Protein AF-A0AAE5WHI9-F1 (afdb_monomer_lite)

Foldseek 3Di:
DEEEAEAEDEPPVPCVVVVVVVLVPDPDDRYYYHYHYD

Radius of gyration: 10.61 Å; chains: 1; bounding box: 29×9×27 Å

Secondary structure (DSSP, 8-state):
--EEEEEEESS-HHHHHHHHHHHHT-S---EEEEEEE-

pLDDT: mean 87.45, std 6.91, range [70.25, 95.44]

Sequence (38 aa):
MKFSIIIPFYQAEHHILVSLTSCLNQTYQNFEAIFIDD

InterPro domains:
  IPR001173 Glycosyltransferase 2-like [PF00535] (4-38)
  IPR029044 Nucleotide-diphospho-sugar transferases [G3DSA:3.90.550.10] (2-38)
  IPR029044 Nucleotide-diphospho-sugar transferases [SSF53448] (1-38)

Structure (mmCIF, N/CA/C/O backbone):
data_AF-A0AAE5WHI9-F1
#
_entry.id   AF-A0AAE5WHI9-F1
#
loop_
_atom_site.group_PDB
_atom_site.id
_atom_site.type_symbol
_atom_site.label_atom_id
_atom_site.label_alt_id
_atom_site.label_comp_id
_atom_site.label_asym_id
_atom_site.label_entity_id
_atom_site.label_seq_id
_atom_site.pdbx_PDB_ins_code
_atom_site.Cartn_x
_atom_site.Cartn_y
_atom_site.Cartn_z
_atom_site.occupancy
_atom_site.B_iso_or_equiv
_atom_site.auth_seq_id
_atom_site.auth_comp_id
_atom_site.auth_asym_id
_atom_site.auth_atom_id
_atom_site.pdbx_PDB_model_num
ATOM 1 N N . MET A 1 1 ? -16.658 -2.081 5.520 1.00 77.94 1 MET A N 1
ATOM 2 C CA . MET A 1 1 ? -16.725 -2.075 4.046 1.00 77.94 1 MET A CA 1
ATOM 3 C C . MET A 1 1 ? -15.326 -2.378 3.545 1.00 77.94 1 MET A C 1
ATOM 5 O O . MET A 1 1 ? -14.431 -1.611 3.854 1.00 77.94 1 MET A O 1
ATOM 9 N N . LYS A 1 2 ? -15.106 -3.539 2.924 1.00 86.00 2 LYS A N 1
ATOM 10 C CA . LYS A 1 2 ? -13.788 -3.918 2.394 1.00 86.00 2 LYS A CA 1
ATOM 11 C C . LYS A 1 2 ? -13.613 -3.272 1.017 1.00 86.00 2 LYS A C 1
ATOM 13 O O . LYS A 1 2 ? -14.579 -3.242 0.258 1.00 86.00 2 LYS A O 1
ATOM 18 N N . PHE A 1 3 ? -12.426 -2.758 0.720 1.00 91.25 3 PHE A N 1
ATOM 19 C CA . PHE A 1 3 ? -12.095 -2.190 -0.588 1.00 91.25 3 PHE A CA 1
ATOM 20 C C . PHE A 1 3 ? -10.735 -2.690 -1.076 1.00 91.25 3 PHE A C 1
ATOM 22 O O . PHE A 1 3 ? -9.940 -3.215 -0.293 1.00 91.25 3 PHE A O 1
ATOM 29 N N . SER A 1 4 ? -10.490 -2.524 -2.372 1.00 93.94 4 SER A N 1
ATOM 30 C CA . SER A 1 4 ? -9.298 -3.026 -3.052 1.00 93.94 4 SER A CA 1
ATOM 31 C C . SER A 1 4 ? -8.532 -1.855 -3.657 1.00 93.94 4 SER A C 1
ATOM 33 O O . SER A 1 4 ? -9.121 -0.988 -4.303 1.00 93.94 4 SER A O 1
ATOM 35 N N . ILE A 1 5 ? -7.224 -1.819 -3.425 1.00 91.50 5 ILE A N 1
ATOM 36 C CA . ILE A 1 5 ? -6.297 -0.815 -3.943 1.00 91.50 5 ILE A CA 1
ATOM 37 C C . ILE A 1 5 ? -5.506 -1.481 -5.068 1.00 91.50 5 ILE A C 1
ATOM 39 O O . ILE A 1 5 ? -4.802 -2.457 -4.824 1.00 91.50 5 ILE A O 1
ATOM 43 N N . ILE A 1 6 ? -5.626 -0.974 -6.293 1.00 92.62 6 ILE A N 1
ATOM 44 C CA . ILE A 1 6 ? -4.890 -1.490 -7.454 1.00 92.62 6 ILE A CA 1
ATOM 45 C C . ILE A 1 6 ? -3.767 -0.509 -7.778 1.00 92.62 6 ILE A C 1
ATOM 47 O O . ILE A 1 6 ? -4.027 0.676 -7.986 1.00 92.62 6 ILE A O 1
ATOM 51 N N . ILE A 1 7 ? -2.530 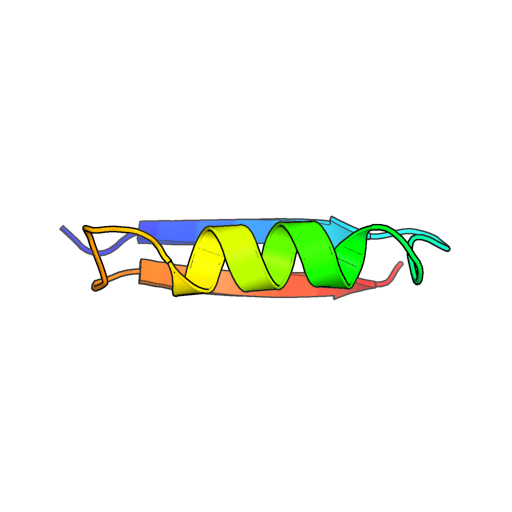-1.003 -7.799 1.00 90.31 7 ILE 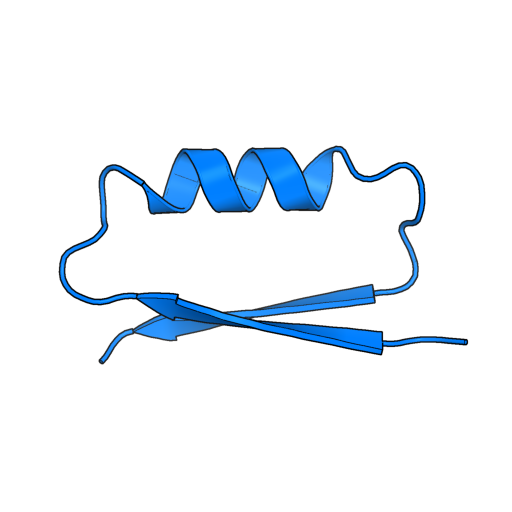A N 1
ATOM 52 C CA . ILE A 1 7 ? -1.327 -0.200 -8.027 1.00 90.31 7 ILE A CA 1
ATOM 53 C C . ILE A 1 7 ? -0.581 -0.796 -9.227 1.00 90.31 7 ILE A C 1
ATOM 55 O O . ILE A 1 7 ? 0.151 -1.775 -9.056 1.00 90.31 7 ILE A O 1
ATOM 59 N N . PRO A 1 8 ? -0.771 -0.246 -10.440 1.00 88.81 8 PRO A N 1
ATOM 60 C CA . PRO A 1 8 ? 0.056 -0.601 -11.581 1.00 88.81 8 PRO A CA 1
ATOM 61 C C . PRO A 1 8 ? 1.454 0.004 -11.413 1.00 88.81 8 PRO A C 1
ATOM 63 O O . PRO A 1 8 ? 1.593 1.148 -10.966 1.00 88.81 8 PRO A O 1
ATOM 66 N N . PHE A 1 9 ? 2.487 -0.747 -11.769 1.00 84.62 9 PHE A N 1
ATOM 67 C CA . PHE A 1 9 ? 3.863 -0.276 -11.782 1.00 84.62 9 PHE A CA 1
ATOM 68 C C . PHE A 1 9 ? 4.533 -0.612 -13.115 1.00 84.62 9 PHE A C 1
ATOM 70 O O . PHE A 1 9 ? 4.255 -1.637 -13.712 1.00 84.62 9 PHE A O 1
ATOM 77 N N . TYR A 1 10 ? 5.400 0.291 -13.580 1.00 81.31 10 TYR A N 1
ATOM 78 C CA . TYR A 1 10 ? 6.213 0.115 -14.782 1.00 81.31 10 TYR A CA 1
ATOM 79 C C . TYR A 1 10 ? 7.623 0.609 -14.475 1.00 81.31 10 TYR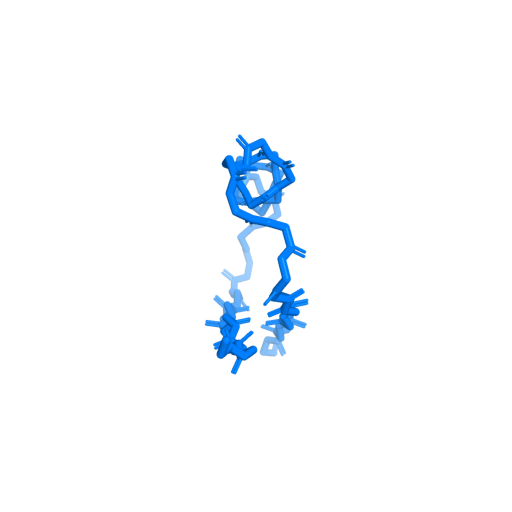 A C 1
ATOM 81 O O . TYR A 1 10 ? 7.798 1.794 -14.176 1.00 81.31 10 TYR A O 1
ATOM 89 N N . GLN A 1 11 ? 8.611 -0.292 -14.472 1.00 74.88 11 GLN A N 1
ATOM 90 C CA . GLN A 1 11 ? 10.015 0.013 -14.128 1.00 74.88 11 GLN A CA 1
ATOM 91 C C . GLN A 1 11 ? 10.173 0.825 -12.819 1.00 74.88 11 GLN A C 1
ATOM 93 O O . GLN A 1 11 ? 11.105 1.612 -12.653 1.00 74.88 11 GLN A O 1
ATOM 98 N N . ALA A 1 12 ? 9.246 0.657 -11.868 1.00 70.25 12 ALA A N 1
ATOM 99 C CA . ALA A 1 12 ? 9.142 1.488 -10.665 1.00 70.25 12 ALA A CA 1
ATOM 100 C C . ALA A 1 12 ? 9.752 0.820 -9.420 1.00 70.25 12 ALA A C 1
ATOM 102 O O . ALA A 1 12 ? 9.288 1.042 -8.298 1.00 70.25 12 ALA A O 1
ATOM 103 N N . GLU A 1 13 ? 10.811 0.026 -9.607 1.00 70.81 13 GLU A N 1
ATOM 104 C CA . GLU A 1 13 ? 11.480 -0.760 -8.556 1.00 70.81 13 GLU A CA 1
ATOM 105 C C . GLU A 1 13 ? 11.863 0.080 -7.326 1.00 70.81 13 GLU A C 1
ATOM 107 O O . GLU A 1 13 ? 11.798 -0.388 -6.192 1.00 70.81 13 GLU A O 1
ATOM 112 N N . HIS A 1 14 ? 12.202 1.357 -7.526 1.00 72.94 14 HIS A N 1
ATOM 113 C CA . HIS A 1 14 ? 12.575 2.262 -6.437 1.00 72.94 14 HIS A CA 1
ATOM 114 C C . HIS A 1 14 ? 11.373 2.865 -5.689 1.00 72.94 14 HIS A C 1
ATOM 116 O O . HIS A 1 14 ? 11.487 3.200 -4.511 1.00 72.94 14 HIS A O 1
ATOM 122 N N . HIS A 1 15 ? 10.213 3.001 -6.337 1.00 78.88 15 HIS A N 1
ATOM 123 C CA . HIS A 1 15 ? 9.029 3.637 -5.745 1.00 78.88 15 HIS A CA 1
ATOM 124 C C . HIS A 1 15 ? 8.039 2.631 -5.152 1.00 78.88 15 HIS A C 1
ATOM 126 O O . HIS A 1 15 ? 7.231 3.000 -4.296 1.00 78.88 15 HIS A O 1
ATOM 132 N N . ILE A 1 16 ? 8.129 1.354 -5.539 1.00 84.69 16 ILE A N 1
ATOM 133 C CA . ILE A 1 16 ? 7.225 0.309 -5.051 1.00 84.69 16 ILE A CA 1
ATOM 134 C C . ILE A 1 16 ? 7.340 0.101 -3.538 1.00 84.69 16 ILE A C 1
ATOM 136 O O . ILE A 1 16 ? 6.327 -0.074 -2.866 1.00 84.69 16 ILE A O 1
ATOM 140 N N . LEU A 1 17 ? 8.551 0.217 -2.982 1.00 86.75 17 LEU A N 1
ATOM 141 C CA . LEU A 1 17 ? 8.785 0.086 -1.543 1.00 86.75 17 LEU A CA 1
ATOM 142 C C . LEU A 1 17 ? 8.066 1.179 -0.750 1.00 86.75 17 LEU A C 1
ATOM 144 O O . LEU A 1 17 ? 7.446 0.887 0.268 1.00 86.75 17 LEU A O 1
ATOM 148 N N . VAL A 1 18 ? 8.080 2.421 -1.240 1.00 89.19 18 VAL A N 1
ATOM 149 C CA . VAL A 1 18 ? 7.401 3.543 -0.577 1.00 89.19 18 VAL A CA 1
ATOM 150 C C . VAL A 1 18 ? 5.887 3.329 -0.581 1.00 89.19 18 VAL A C 1
ATOM 152 O O . VAL A 1 18 ? 5.242 3.474 0.459 1.00 89.19 18 VAL A O 1
ATOM 155 N N . SER A 1 19 ? 5.322 2.926 -1.722 1.00 87.69 19 SER A N 1
ATOM 156 C CA . SER A 1 19 ? 3.891 2.625 -1.845 1.00 87.69 19 SER A CA 1
ATOM 157 C C . SER A 1 19 ? 3.475 1.439 -0.973 1.00 87.69 19 SER A C 1
ATOM 159 O O . SER A 1 19 ? 2.437 1.499 -0.313 1.00 87.69 19 SER A O 1
ATOM 161 N N . LEU A 1 20 ? 4.304 0.395 -0.900 1.00 88.75 20 LEU A N 1
ATOM 162 C CA . LEU A 1 20 ? 4.071 -0.769 -0.049 1.00 88.75 20 LEU A CA 1
ATOM 163 C C . LEU A 1 20 ? 4.091 -0.388 1.433 1.00 88.75 20 LEU A C 1
ATOM 165 O O . LEU A 1 20 ? 3.140 -0.683 2.155 1.00 88.75 20 LEU A O 1
ATOM 169 N N . THR A 1 21 ? 5.132 0.313 1.888 1.00 91.81 21 THR A N 1
ATOM 170 C CA . THR A 1 21 ? 5.236 0.782 3.277 1.00 91.81 21 THR A CA 1
ATOM 171 C C . THR A 1 21 ? 4.081 1.718 3.638 1.00 91.81 21 THR A C 1
ATOM 173 O O . THR A 1 21 ? 3.539 1.622 4.738 1.00 91.81 21 THR A O 1
ATOM 176 N N . SER A 1 22 ? 3.648 2.579 2.713 1.00 91.62 22 SER A N 1
ATOM 177 C CA . SER A 1 22 ? 2.480 3.446 2.902 1.00 91.62 22 SER A CA 1
ATOM 178 C C . SER A 1 22 ? 1.183 2.649 3.078 1.00 91.62 22 SER A C 1
ATOM 180 O O . SER A 1 22 ? 0.405 2.946 3.984 1.00 91.62 22 SER A O 1
ATOM 182 N N . CYS A 1 23 ? 0.961 1.610 2.265 1.00 91.62 23 CYS A N 1
ATOM 183 C CA . CYS A 1 23 ? -0.208 0.737 2.392 1.00 91.62 23 CYS A CA 1
ATOM 184 C C . CYS A 1 23 ? -0.179 -0.049 3.711 1.00 91.62 23 CYS A C 1
ATOM 186 O O . CYS A 1 23 ? -1.176 -0.095 4.424 1.00 91.62 23 CYS A O 1
ATOM 188 N N . LEU A 1 24 ? 0.969 -0.614 4.088 1.00 90.50 24 LEU A N 1
ATOM 189 C CA . LEU A 1 24 ? 1.104 -1.383 5.331 1.00 90.50 24 LEU A CA 1
ATOM 190 C C . LEU A 1 24 ? 0.835 -0.536 6.585 1.00 90.50 24 LEU A C 1
ATOM 192 O O . LEU A 1 24 ? 0.247 -1.030 7.545 1.00 90.50 24 LEU A O 1
ATOM 196 N N . ASN A 1 25 ? 1.208 0.745 6.556 1.00 95.19 25 ASN A N 1
ATOM 197 C CA . ASN A 1 25 ? 1.049 1.669 7.681 1.00 95.19 25 ASN A CA 1
ATOM 198 C C . ASN A 1 25 ? -0.327 2.362 7.748 1.00 95.19 25 ASN A C 1
ATOM 200 O O . ASN A 1 25 ? -0.504 3.287 8.544 1.00 95.19 25 ASN A O 1
ATOM 204 N N . GLN A 1 26 ? -1.311 1.956 6.939 1.00 92.62 26 GLN A N 1
ATOM 205 C CA . GLN A 1 26 ? -2.658 2.527 7.012 1.00 92.62 26 GLN A CA 1
ATOM 206 C C . GLN A 1 26 ? -3.335 2.194 8.351 1.00 92.62 26 GLN A C 1
ATOM 208 O O . GLN A 1 26 ? -3.263 1.077 8.860 1.00 92.62 26 GLN A O 1
ATOM 213 N N . THR A 1 27 ? -4.058 3.157 8.924 1.00 95.44 27 THR A N 1
ATOM 214 C CA . THR A 1 27 ? -4.838 2.942 10.159 1.00 95.44 27 THR A CA 1
ATOM 215 C C . THR A 1 27 ? -6.033 2.013 9.934 1.00 95.44 27 THR A C 1
ATOM 217 O O . THR A 1 27 ? -6.491 1.341 10.857 1.00 95.44 27 THR A O 1
ATOM 220 N N . TYR A 1 28 ? -6.526 1.947 8.697 1.00 93.00 28 TYR A N 1
ATOM 221 C CA . TYR A 1 28 ? -7.559 1.018 8.267 1.00 93.00 28 TYR A CA 1
ATOM 222 C C . TYR A 1 28 ? -6.926 -0.186 7.575 1.00 93.00 28 TYR A C 1
ATOM 224 O O . TYR A 1 28 ? -6.280 -0.012 6.555 1.00 93.00 28 TYR A O 1
ATOM 232 N N . GLN A 1 29 ? -7.140 -1.393 8.100 1.00 92.12 29 GLN A N 1
ATOM 233 C CA . GLN A 1 29 ? -6.458 -2.620 7.647 1.00 92.12 29 GLN A CA 1
ATOM 234 C C . GLN A 1 29 ? -7.357 -3.577 6.851 1.00 92.12 29 GLN A C 1
ATOM 236 O O . GLN A 1 29 ? -6.905 -4.592 6.334 1.00 92.12 29 GLN A O 1
ATOM 241 N N . ASN A 1 30 ? -8.652 -3.281 6.743 1.00 94.88 30 ASN A N 1
ATOM 242 C CA . ASN A 1 30 ? -9.597 -4.150 6.044 1.00 94.88 30 ASN A CA 1
ATOM 243 C C . ASN A 1 30 ? -9.672 -3.794 4.549 1.00 94.88 30 ASN A C 1
ATOM 245 O O . ASN A 1 30 ? -10.727 -3.429 4.022 1.00 94.88 30 ASN A O 1
ATOM 249 N N . PHE A 1 31 ? -8.527 -3.885 3.882 1.00 94.12 31 PHE A N 1
ATOM 250 C CA . PHE A 1 31 ? -8.379 -3.692 2.446 1.00 94.12 31 PHE A CA 1
ATOM 251 C C . PHE A 1 31 ? -7.435 -4.750 1.865 1.00 94.12 31 PHE A C 1
ATOM 253 O O . PHE A 1 31 ? -6.763 -5.477 2.593 1.00 94.12 31 PHE A O 1
ATOM 260 N N . GLU A 1 32 ? -7.398 -4.846 0.543 1.00 92.44 32 GLU A N 1
ATOM 261 C CA . GLU A 1 32 ? -6.394 -5.623 -0.187 1.00 92.44 32 GLU A CA 1
ATOM 262 C C . GLU A 1 32 ? -5.642 -4.708 -1.154 1.00 92.44 32 GLU A C 1
ATOM 264 O O . GLU A 1 3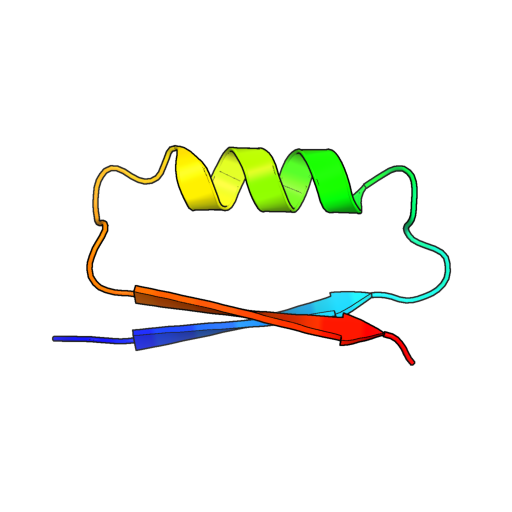2 ? -6.252 -3.840 -1.773 1.00 92.44 32 GLU A O 1
ATOM 269 N N . ALA A 1 33 ? -4.323 -4.871 -1.259 1.00 92.12 33 ALA A N 1
ATOM 270 C CA . ALA A 1 33 ? -3.491 -4.139 -2.208 1.00 92.12 33 ALA A CA 1
ATOM 271 C C . ALA A 1 33 ? -2.977 -5.106 -3.278 1.00 92.12 33 ALA A C 1
ATOM 273 O O . ALA A 1 33 ? -2.324 -6.099 -2.958 1.00 92.12 33 ALA A O 1
ATOM 274 N N . ILE A 1 34 ? -3.297 -4.820 -4.536 1.00 91.62 34 ILE A N 1
ATOM 275 C CA . ILE A 1 34 ? -2.953 -5.639 -5.695 1.00 91.62 34 ILE A CA 1
ATOM 276 C C . ILE A 1 34 ? -1.964 -4.840 -6.538 1.00 91.62 34 ILE A C 1
ATOM 278 O O . ILE A 1 34 ? -2.314 -3.807 -7.110 1.00 91.62 34 ILE A O 1
ATOM 282 N N . PHE A 1 35 ? -0.727 -5.322 -6.584 1.00 89.31 35 PHE A N 1
ATOM 283 C CA . PHE A 1 35 ? 0.350 -4.731 -7.368 1.00 89.31 35 PHE A CA 1
ATOM 284 C C . PHE A 1 35 ? 0.444 -5.467 -8.701 1.00 89.31 35 PHE A C 1
ATOM 286 O O . PHE A 1 35 ? 0.533 -6.695 -8.714 1.00 89.31 35 PHE A O 1
ATOM 293 N N . ILE A 1 36 ? 0.395 -4.723 -9.803 1.00 89.19 36 ILE A N 1
ATOM 294 C CA . ILE A 1 36 ? 0.423 -5.273 -11.162 1.00 89.19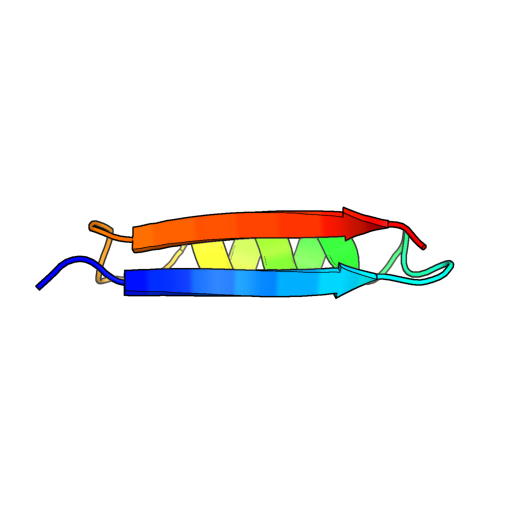 36 ILE A CA 1
ATOM 295 C C . ILE A 1 36 ? 1.613 -4.650 -11.886 1.00 89.19 36 ILE A C 1
ATOM 297 O O . ILE A 1 36 ? 1.644 -3.432 -12.039 1.00 89.19 36 ILE A O 1
ATOM 301 N N . ASP A 1 37 ? 2.578 -5.479 -12.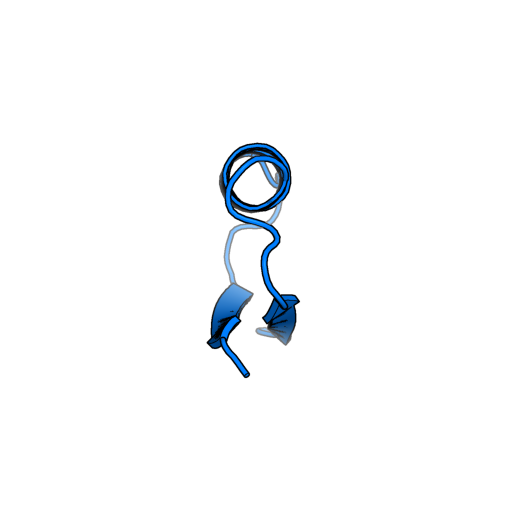277 1.00 84.81 37 ASP A N 1
ATOM 302 C CA . ASP A 1 37 ? 3.638 -5.083 -13.212 1.00 84.81 37 ASP A CA 1
ATOM 303 C C . ASP A 1 37 ? 3.067 -5.118 -14.628 1.00 84.81 37 ASP A C 1
ATOM 305 O O . ASP A 1 37 ? 2.221 -5.977 -14.909 1.00 84.81 37 ASP A O 1
ATOM 309 N N . ASP A 1 38 ? 3.522 -4.216 -15.490 1.00 77.69 38 ASP A N 1
ATOM 310 C CA . ASP A 1 38 ? 3.243 -4.275 -16.934 1.00 77.69 38 ASP A CA 1
ATOM 311 C C . ASP A 1 38 ? 4.271 -5.167 -17.657 1.00 77.69 38 ASP A C 1
ATOM 313 O O . ASP A 1 38 ? 5.490 -4.986 -17.418 1.00 77.69 38 ASP A O 1
#

Organism: Avibacterium paragallinarum (NCBI:txid728)